Protein AF-A0A519VDM2-F1 (afdb_monomer_lite)

Sequence (127 aa):
LMKAPACIGIMRGPEHRFEFANEGLVDLARHIEIVGRTAEEVFPEIKGQGVIDILDRVFETGDSYKGRERLIHLDKGDGSGELRDAYFTFFYQRFEENGRAAGLTVYASEVTELVETRRALEEMRQE

Radius of gyration: 15.84 Å; chains: 1; bounding box: 42×36×48 Å

Foldseek 3Di:
DPDPLKWKFWAWDLQRQTQDTDPSVCVVLVNDDRHRHGPCRSFVQCVVVCPSVQQNCCLVPQDKDWDFQRWGWGQPPPPPRHTDTWTKTKIKGFDDDPPHTTTIIIIMDTCPVVVVVVVVVVVVVVD

pLDDT: mean 92.94, std 11.29, range [32.47, 98.69]

Secondary structure (DSSP, 8-state):
-----EEEEEEETTTTEEEEE-HHHHHHTTT---TTSBHHHH-GGGTTTTHHHHHHHHHHH---EEEEEEEEEEE-SSSS--EEEEEEEEEEEEEEETTEEEEEEEEEEE-HHHHHHHHHHHHHHH-

Structure (mmCIF, N/CA/C/O backbone):
data_AF-A0A519VDM2-F1
#
_entry.id   AF-A0A519VDM2-F1
#
loop_
_atom_site.group_PDB
_atom_site.id
_atom_site.type_symbol
_atom_site.label_atom_id
_atom_site.label_alt_id
_atom_site.label_comp_id
_atom_site.label_asym_id
_atom_site.label_entity_id
_atom_site.label_seq_id
_atom_site.pdbx_PDB_ins_code
_atom_site.Cartn_x
_atom_site.Cartn_y
_atom_site.Cartn_z
_atom_site.occupancy
_atom_site.B_iso_or_equiv
_atom_site.auth_seq_id
_atom_site.auth_comp_id
_atom_site.auth_asym_id
_atom_site.auth_atom_id
_atom_site.pdbx_PDB_model_num
ATOM 1 N N . LEU A 1 1 ? -2.236 22.805 8.923 1.00 35.25 1 LEU A N 1
ATOM 2 C CA . LEU A 1 1 ? -2.295 22.254 7.553 1.00 35.25 1 LEU A CA 1
ATOM 3 C C . LEU A 1 1 ? -2.872 20.853 7.651 1.00 35.25 1 LEU A C 1
ATOM 5 O O . LEU A 1 1 ? -2.285 20.040 8.350 1.00 35.25 1 LEU A O 1
ATOM 9 N N . MET A 1 2 ? -4.026 20.592 7.034 1.00 32.47 2 MET A N 1
ATOM 10 C CA . MET A 1 2 ? -4.541 19.226 6.915 1.00 32.47 2 MET A CA 1
ATOM 11 C C . MET A 1 2 ? -3.537 18.419 6.084 1.00 32.47 2 MET A C 1
ATOM 13 O O . MET A 1 2 ? -3.393 18.676 4.890 1.00 32.47 2 MET A O 1
ATOM 17 N N . LYS A 1 3 ? -2.806 17.492 6.717 1.00 37.00 3 LYS A N 1
ATOM 18 C CA . LYS A 1 3 ? -2.111 16.424 5.995 1.00 37.00 3 LYS A CA 1
ATOM 19 C C . LYS A 1 3 ? -3.205 15.657 5.260 1.00 37.00 3 LYS A C 1
ATOM 21 O O . LYS A 1 3 ? -4.064 15.088 5.919 1.00 37.00 3 LYS A O 1
ATOM 26 N N . ALA A 1 4 ? -3.238 15.682 3.932 1.00 47.34 4 ALA A N 1
ATOM 27 C CA . ALA A 1 4 ? -4.050 14.709 3.213 1.00 47.34 4 ALA A CA 1
ATOM 28 C C . ALA A 1 4 ? -3.299 13.363 3.316 1.00 47.34 4 ALA A C 1
ATOM 30 O O . ALA A 1 4 ? -2.218 13.256 2.735 1.00 47.34 4 ALA A O 1
ATOM 31 N N . PRO A 1 5 ? -3.804 12.371 4.078 1.00 63.41 5 PRO A N 1
ATOM 32 C CA . PRO A 1 5 ? -3.078 11.167 4.499 1.00 63.41 5 PRO A CA 1
ATOM 33 C C . PRO A 1 5 ? -3.095 10.090 3.403 1.00 63.41 5 PRO A C 1
ATOM 35 O O . PRO A 1 5 ? -3.442 8.932 3.629 1.00 63.41 5 PRO A O 1
ATOM 38 N N . ALA A 1 6 ? -2.815 10.495 2.167 1.00 84.62 6 ALA A N 1
ATOM 39 C CA . ALA A 1 6 ? -2.792 9.584 1.039 1.00 84.62 6 ALA A CA 1
ATOM 40 C C . ALA A 1 6 ? -1.435 8.883 0.976 1.00 84.62 6 ALA A C 1
ATOM 42 O O . ALA A 1 6 ? -0.400 9.529 0.818 1.00 84.62 6 ALA A O 1
ATOM 43 N N . CYS A 1 7 ? -1.453 7.561 1.045 1.00 94.31 7 CYS A N 1
ATOM 44 C CA . CYS A 1 7 ? -0.333 6.703 0.707 1.00 94.31 7 CYS A CA 1
ATOM 45 C C . CYS A 1 7 ? -0.327 6.527 -0.813 1.00 94.31 7 CYS A C 1
ATOM 47 O O . CYS A 1 7 ? -1.251 5.942 -1.379 1.00 94.31 7 CYS A O 1
ATOM 49 N N . ILE A 1 8 ? 0.682 7.077 -1.483 1.00 96.31 8 ILE A N 1
ATOM 50 C CA . ILE A 1 8 ? 0.810 7.036 -2.941 1.00 96.31 8 ILE A CA 1
ATOM 51 C C . ILE A 1 8 ? 2.100 6.313 -3.293 1.00 96.31 8 ILE A C 1
ATOM 53 O O . ILE A 1 8 ? 3.151 6.603 -2.722 1.00 96.31 8 ILE A O 1
ATOM 57 N N . GLY A 1 9 ? 2.024 5.413 -4.267 1.00 97.31 9 GLY A N 1
ATOM 58 C CA . GLY A 1 9 ? 3.177 4.669 -4.751 1.00 97.31 9 GLY A CA 1
ATOM 59 C C . GLY A 1 9 ? 3.052 4.247 -6.210 1.00 97.31 9 GLY A C 1
ATOM 60 O O . GLY A 1 9 ? 1.967 4.260 -6.798 1.00 97.31 9 GLY A O 1
ATOM 61 N N . ILE A 1 10 ? 4.189 3.866 -6.784 1.00 98.44 10 ILE A N 1
ATOM 62 C CA . ILE A 1 10 ? 4.292 3.236 -8.103 1.00 98.44 10 ILE A CA 1
ATOM 63 C C . ILE A 1 10 ? 5.016 1.912 -7.907 1.00 98.44 10 ILE A C 1
ATOM 65 O O . ILE A 1 10 ? 6.068 1.877 -7.273 1.00 98.44 10 ILE A O 1
ATOM 69 N N . MET A 1 11 ? 4.448 0.841 -8.449 1.00 98.56 11 MET A N 1
ATOM 70 C CA . MET A 1 11 ? 5.000 -0.509 -8.426 1.00 98.56 11 MET A CA 1
ATOM 71 C C . MET A 1 11 ? 5.293 -0.969 -9.854 1.00 98.56 11 MET A C 1
ATOM 73 O O . MET A 1 11 ? 4.533 -0.659 -10.770 1.00 98.56 11 MET A O 1
ATOM 77 N N . ARG A 1 12 ? 6.383 -1.709 -10.052 1.00 98.19 12 ARG A N 1
ATOM 78 C CA . ARG A 1 12 ? 6.888 -2.165 -11.349 1.00 98.19 12 ARG A CA 1
ATOM 79 C C . ARG A 1 12 ? 6.900 -3.677 -11.461 1.00 98.19 12 ARG A C 1
ATOM 81 O O . ARG A 1 12 ? 7.288 -4.379 -10.526 1.00 98.19 12 ARG A O 1
ATOM 88 N N . GLY A 1 13 ? 6.569 -4.140 -12.666 1.00 96.94 13 GLY A N 1
ATOM 89 C CA . GLY A 1 13 ? 6.600 -5.550 -13.031 1.00 96.94 13 GLY A CA 1
ATOM 90 C C . GLY A 1 13 ? 5.558 -6.408 -12.301 1.00 96.94 13 GLY A C 1
ATOM 91 O O . GLY A 1 13 ? 4.801 -5.900 -11.476 1.00 96.94 13 GLY A O 1
ATOM 92 N N . PRO A 1 14 ? 5.528 -7.715 -12.606 1.00 96.00 14 PRO A N 1
ATOM 93 C CA . PRO A 1 14 ? 4.558 -8.652 -12.036 1.00 96.00 14 PRO A CA 1
ATOM 94 C C . PRO A 1 14 ? 4.785 -8.945 -10.545 1.00 96.00 14 PRO A C 1
ATOM 96 O O . PRO A 1 14 ? 3.898 -9.470 -9.894 1.00 96.00 14 PRO A O 1
ATOM 99 N N . GLU A 1 15 ? 5.953 -8.603 -9.992 1.00 96.69 15 GLU A N 1
ATOM 100 C CA . GLU A 1 15 ? 6.254 -8.746 -8.556 1.00 96.69 15 GLU A CA 1
ATOM 101 C C . GLU A 1 15 ? 5.813 -7.527 -7.725 1.00 96.69 15 GLU A C 1
ATOM 103 O O . GLU A 1 15 ? 6.035 -7.482 -6.515 1.00 96.69 15 GLU A O 1
ATOM 108 N N . HIS A 1 16 ? 5.238 -6.505 -8.371 1.00 97.75 16 HIS A N 1
ATOM 109 C CA . HIS A 1 16 ? 4.783 -5.261 -7.742 1.00 97.75 16 HIS A CA 1
ATOM 110 C C . HIS A 1 16 ? 5.868 -4.571 -6.903 1.00 97.75 16 HIS A C 1
ATOM 112 O O . HIS A 1 16 ? 5.639 -4.148 -5.768 1.00 97.75 16 HIS A O 1
ATOM 118 N N . ARG A 1 17 ? 7.078 -4.447 -7.459 1.00 98.50 17 ARG A N 1
ATOM 119 C CA . ARG A 1 17 ? 8.219 -3.830 -6.769 1.00 98.50 17 ARG A CA 1
ATOM 120 C C . ARG A 1 17 ? 8.088 -2.314 -6.757 1.00 98.50 17 ARG A C 1
ATOM 122 O O . ARG A 1 17 ? 7.987 -1.710 -7.820 1.00 98.50 17 ARG A O 1
ATOM 129 N N . PHE A 1 18 ? 8.119 -1.684 -5.589 1.00 98.56 18 PHE A N 1
ATOM 130 C CA . PHE A 1 18 ? 8.005 -0.234 -5.484 1.00 98.56 18 PHE A CA 1
ATOM 131 C C . PHE A 1 18 ? 9.164 0.481 -6.187 1.00 98.56 18 PHE A C 1
ATOM 133 O O . PHE A 1 18 ? 10.333 0.230 -5.912 1.00 98.56 18 PHE A O 1
ATOM 140 N N . GLU A 1 19 ? 8.828 1.416 -7.066 1.00 98.25 19 GLU A N 1
ATOM 141 C CA . GLU A 1 19 ? 9.756 2.365 -7.693 1.00 98.25 19 GLU A CA 1
ATOM 142 C C . GLU A 1 19 ? 9.620 3.761 -7.068 1.00 98.25 19 GLU A C 1
ATOM 144 O O . GLU A 1 19 ? 10.565 4.546 -7.050 1.00 98.25 19 GLU A O 1
ATOM 149 N N . PHE A 1 20 ? 8.447 4.063 -6.509 1.00 98.00 20 PHE A N 1
ATOM 150 C CA . PHE A 1 20 ? 8.157 5.329 -5.851 1.00 98.00 20 PHE A CA 1
ATOM 151 C C . PHE A 1 20 ? 7.221 5.117 -4.662 1.00 98.00 20 PHE A C 1
ATOM 153 O O . PHE A 1 20 ? 6.287 4.316 -4.736 1.00 98.00 20 PHE A O 1
ATOM 160 N N . ALA A 1 21 ? 7.440 5.897 -3.606 1.00 97.19 21 ALA A N 1
ATOM 161 C CA . ALA A 1 21 ? 6.567 6.019 -2.448 1.00 97.19 21 ALA A CA 1
ATOM 162 C C . ALA A 1 21 ? 6.606 7.466 -1.942 1.00 97.19 21 ALA A C 1
ATOM 164 O O . ALA A 1 21 ? 7.681 8.059 -1.847 1.00 97.19 21 ALA A O 1
ATOM 165 N N . ASN A 1 22 ? 5.447 8.042 -1.624 1.00 95.56 22 ASN A N 1
ATOM 166 C CA . ASN A 1 22 ? 5.384 9.347 -0.969 1.00 95.56 22 ASN A CA 1
ATOM 167 C C . ASN A 1 22 ? 5.549 9.225 0.559 1.00 95.56 22 ASN A C 1
ATOM 169 O O . ASN A 1 22 ? 5.523 8.127 1.111 1.00 95.56 22 ASN A O 1
ATOM 173 N N . GLU A 1 23 ? 5.654 10.367 1.245 1.00 93.44 23 GLU A N 1
ATOM 174 C CA . GLU A 1 23 ? 5.782 10.427 2.711 1.00 93.44 23 GLU A CA 1
ATOM 175 C C . GLU A 1 23 ? 4.647 9.681 3.429 1.00 93.44 23 GLU A C 1
ATOM 177 O O . GLU A 1 23 ? 4.909 8.960 4.378 1.00 93.44 23 GLU A O 1
ATOM 182 N N . GLY A 1 24 ? 3.406 9.746 2.929 1.00 93.31 24 GLY A N 1
ATOM 183 C CA . GLY A 1 24 ? 2.287 9.013 3.530 1.00 93.31 24 GLY A CA 1
ATOM 184 C C . GLY A 1 24 ? 2.475 7.491 3.514 1.00 93.31 24 GLY A C 1
ATOM 185 O O . GLY A 1 24 ? 2.203 6.829 4.511 1.00 93.31 24 GLY A O 1
ATOM 186 N N . LEU A 1 25 ? 2.972 6.929 2.406 1.00 94.75 25 LEU A N 1
ATOM 187 C CA . LEU A 1 25 ? 3.252 5.494 2.319 1.00 94.75 25 LEU A CA 1
ATOM 188 C C . LEU A 1 25 ? 4.486 5.105 3.156 1.00 94.75 25 LEU A C 1
ATOM 190 O O . LEU A 1 25 ? 4.501 4.027 3.743 1.00 94.75 25 LEU A O 1
ATOM 194 N N . VAL A 1 26 ? 5.487 5.989 3.252 1.00 94.88 26 VAL A N 1
ATOM 195 C CA . VAL A 1 26 ? 6.659 5.825 4.135 1.00 94.88 26 VAL A CA 1
ATOM 196 C C . VAL A 1 26 ? 6.252 5.811 5.608 1.00 94.88 26 VAL A C 1
ATOM 198 O O . VAL A 1 26 ? 6.695 4.934 6.349 1.00 94.88 26 VAL A O 1
ATOM 201 N N . ASP A 1 27 ? 5.386 6.734 6.021 1.00 92.81 27 ASP A N 1
ATOM 202 C CA . ASP A 1 27 ? 4.845 6.808 7.378 1.00 92.81 27 ASP A CA 1
ATOM 203 C C . ASP A 1 27 ? 4.057 5.530 7.710 1.00 92.81 27 ASP A C 1
ATOM 205 O O . ASP A 1 27 ? 4.263 4.930 8.766 1.00 92.81 27 ASP A O 1
ATOM 209 N N . LEU A 1 28 ? 3.209 5.059 6.782 1.00 92.44 28 LEU A N 1
ATOM 210 C CA . LEU A 1 28 ? 2.462 3.807 6.945 1.00 92.44 28 LEU A CA 1
ATOM 211 C C . LEU A 1 28 ? 3.395 2.599 7.110 1.00 92.44 28 LEU A C 1
ATOM 213 O O . LEU A 1 28 ? 3.153 1.741 7.957 1.00 92.44 28 LEU A O 1
ATOM 217 N N . ALA A 1 29 ? 4.475 2.551 6.328 1.00 93.69 29 ALA A N 1
ATOM 218 C CA . ALA A 1 29 ? 5.500 1.514 6.411 1.00 93.69 29 ALA A CA 1
ATOM 219 C C . ALA A 1 29 ? 6.492 1.729 7.568 1.00 93.69 29 ALA A C 1
ATOM 221 O O . ALA A 1 29 ? 7.507 1.041 7.646 1.00 93.69 29 ALA A O 1
ATOM 222 N N . ARG A 1 30 ? 6.240 2.684 8.474 1.00 92.62 30 ARG A N 1
ATOM 223 C CA . ARG A 1 30 ? 7.081 2.949 9.654 1.00 92.62 30 ARG A CA 1
ATOM 224 C C . ARG A 1 30 ? 8.533 3.264 9.291 1.00 92.62 30 ARG A C 1
ATOM 226 O O . ARG A 1 30 ? 9.463 2.844 9.976 1.00 92.62 30 ARG A O 1
ATOM 233 N N . HIS A 1 31 ? 8.717 4.026 8.216 1.00 92.00 31 HIS A N 1
ATOM 234 C CA . HIS A 1 31 ? 10.012 4.513 7.738 1.00 92.00 31 HIS A CA 1
ATOM 235 C C . HIS A 1 31 ? 11.020 3.426 7.333 1.00 92.00 31 HIS A C 1
ATOM 237 O O . HIS A 1 31 ? 12.224 3.694 7.298 1.00 92.00 31 HIS A O 1
ATOM 243 N N . ILE A 1 32 ? 10.566 2.216 6.989 1.00 92.62 32 ILE A N 1
ATOM 244 C CA . ILE A 1 32 ? 11.446 1.262 6.308 1.00 92.62 32 ILE A CA 1
ATOM 245 C C . ILE A 1 32 ? 11.770 1.748 4.891 1.00 92.62 32 ILE A C 1
ATOM 247 O O . ILE A 1 32 ? 11.041 2.537 4.287 1.00 92.62 32 ILE A O 1
ATOM 251 N N . GLU A 1 33 ? 12.870 1.254 4.332 1.00 95.56 33 GLU A N 1
ATOM 252 C CA . GLU A 1 33 ? 13.190 1.474 2.924 1.00 95.56 33 GLU A CA 1
ATOM 253 C C . GLU A 1 33 ? 12.171 0.738 2.039 1.00 95.56 33 GLU A C 1
ATOM 255 O O . GLU A 1 33 ? 12.082 -0.487 2.085 1.00 95.56 33 GLU A O 1
ATOM 260 N N . ILE A 1 34 ? 11.392 1.489 1.255 1.00 97.88 34 ILE A N 1
ATOM 261 C CA . ILE A 1 34 ? 10.317 0.945 0.407 1.00 97.88 34 ILE A CA 1
ATOM 262 C C . ILE A 1 34 ? 10.800 0.676 -1.020 1.00 97.88 34 ILE A C 1
ATOM 264 O O . ILE A 1 34 ? 10.505 -0.369 -1.598 1.00 97.88 34 ILE A O 1
ATOM 268 N N . VAL A 1 35 ? 11.505 1.639 -1.619 1.00 98.12 35 VAL A N 1
ATOM 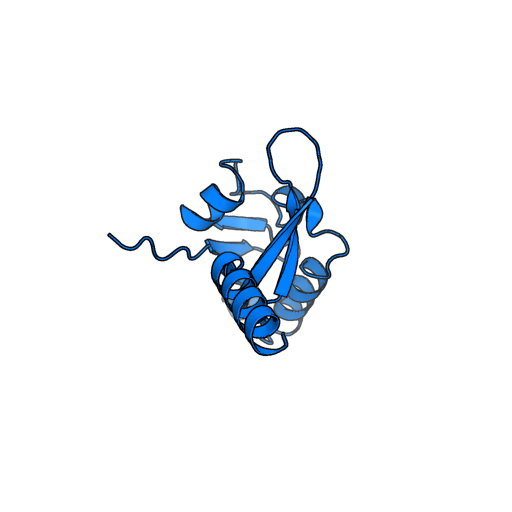269 C CA . VAL A 1 35 ? 11.899 1.574 -3.032 1.00 98.12 35 VAL A CA 1
ATOM 270 C C . VAL A 1 35 ? 12.817 0.375 -3.256 1.00 98.12 35 VAL A C 1
ATOM 272 O O . VAL A 1 35 ? 13.760 0.143 -2.508 1.00 98.12 35 VAL A O 1
ATOM 275 N N . GLY A 1 36 ? 12.522 -0.400 -4.294 1.00 98.19 36 GLY A N 1
ATOM 276 C CA . GLY A 1 36 ? 13.216 -1.640 -4.602 1.00 98.19 36 GLY A CA 1
ATOM 277 C C . GLY A 1 36 ? 12.662 -2.868 -3.884 1.00 98.19 36 GLY A C 1
ATOM 278 O O . GLY A 1 36 ? 13.141 -3.954 -4.186 1.00 98.19 36 GLY A O 1
ATOM 279 N N . ARG A 1 37 ? 11.649 -2.750 -3.015 1.00 98.44 37 ARG A N 1
ATOM 280 C CA . ARG A 1 37 ? 10.998 -3.884 -2.331 1.00 98.44 37 ARG A CA 1
ATOM 281 C C . ARG A 1 37 ? 9.601 -4.171 -2.878 1.00 98.44 37 ARG A C 1
ATOM 283 O O . ARG A 1 37 ? 8.967 -3.285 -3.450 1.00 98.44 37 ARG A O 1
ATOM 290 N N . THR A 1 38 ? 9.123 -5.402 -2.748 1.00 97.94 38 THR A N 1
ATOM 291 C CA . THR A 1 38 ? 7.747 -5.781 -3.112 1.00 97.94 38 THR A CA 1
ATOM 292 C C . THR A 1 38 ? 6.746 -5.330 -2.049 1.00 97.94 38 THR A C 1
ATOM 294 O O . THR A 1 38 ? 7.113 -5.046 -0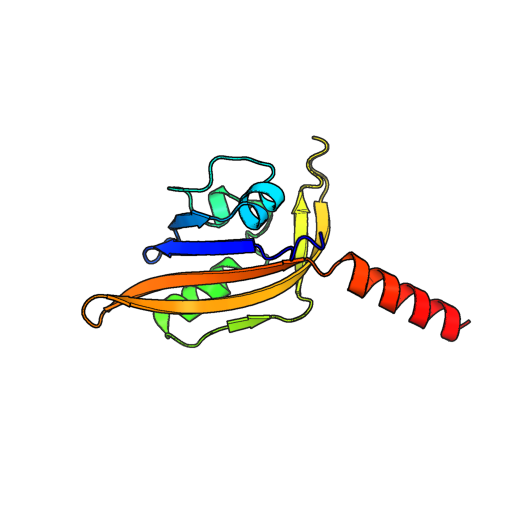.908 1.00 97.94 38 THR A O 1
ATOM 297 N N . ALA A 1 39 ? 5.457 -5.296 -2.396 1.00 95.31 39 ALA A N 1
ATOM 298 C CA . ALA A 1 39 ? 4.398 -5.026 -1.421 1.00 95.31 39 ALA A CA 1
ATOM 299 C C . ALA A 1 39 ? 4.423 -5.995 -0.222 1.00 95.31 39 ALA A C 1
ATOM 301 O O . ALA A 1 39 ? 4.207 -5.557 0.905 1.00 95.31 39 ALA A O 1
ATOM 302 N N . GLU A 1 40 ? 4.740 -7.275 -0.449 1.00 95.06 40 GLU A N 1
ATOM 303 C CA . GLU A 1 40 ? 4.860 -8.289 0.611 1.00 95.06 40 GLU A CA 1
ATOM 304 C C . GLU A 1 40 ? 6.103 -8.073 1.491 1.00 95.06 40 GLU A C 1
ATOM 306 O O . GLU A 1 40 ? 6.041 -8.281 2.696 1.00 95.06 40 GLU A O 1
ATOM 311 N N . GLU A 1 41 ? 7.225 -7.616 0.928 1.00 96.56 41 GLU A N 1
ATOM 312 C CA . GLU A 1 41 ? 8.429 -7.295 1.712 1.00 96.56 41 GLU A CA 1
ATOM 313 C C . GLU A 1 41 ? 8.243 -6.050 2.593 1.00 96.56 41 GLU A C 1
ATOM 315 O O . GLU A 1 41 ? 8.871 -5.940 3.647 1.00 96.56 41 GLU A O 1
ATOM 320 N N . VAL A 1 42 ? 7.417 -5.097 2.148 1.00 96.44 42 VAL A N 1
ATOM 321 C CA . VAL A 1 42 ? 7.128 -3.856 2.883 1.00 96.44 42 VAL A CA 1
ATOM 322 C C . VAL A 1 42 ? 6.051 -4.071 3.946 1.00 96.44 42 VAL A C 1
ATOM 324 O O . VAL A 1 42 ? 6.170 -3.533 5.043 1.00 96.44 42 VAL A O 1
ATOM 327 N N . PHE A 1 43 ? 5.024 -4.864 3.638 1.00 94.94 43 PHE A N 1
ATOM 328 C CA . PHE A 1 43 ? 3.925 -5.183 4.549 1.00 94.94 43 PHE A CA 1
ATOM 329 C C . PHE A 1 43 ? 3.702 -6.701 4.603 1.00 94.94 43 PHE A C 1
ATOM 331 O O . PHE A 1 43 ? 2.779 -7.205 3.957 1.00 94.94 43 PHE A O 1
ATOM 338 N N . PRO A 1 44 ? 4.519 -7.461 5.353 1.00 94.50 44 PRO A N 1
ATOM 339 C CA . PRO A 1 44 ? 4.421 -8.923 5.407 1.00 94.50 44 PRO A CA 1
ATOM 340 C C . PRO A 1 44 ? 3.036 -9.436 5.816 1.00 94.50 44 PRO A C 1
ATOM 342 O O . PRO A 1 44 ? 2.610 -10.515 5.400 1.00 94.50 44 PRO A O 1
ATOM 345 N N . GLU A 1 45 ? 2.305 -8.648 6.604 1.00 95.00 45 GLU A N 1
ATOM 346 C CA . GLU A 1 45 ? 0.996 -8.991 7.145 1.00 95.00 45 GLU A CA 1
ATOM 347 C C . GLU A 1 45 ? -0.055 -9.127 6.045 1.00 95.00 45 GLU A C 1
ATOM 349 O O . GLU A 1 45 ? -0.997 -9.898 6.208 1.00 95.00 45 GLU A O 1
ATOM 354 N N . ILE A 1 46 ? 0.088 -8.440 4.901 1.00 94.88 46 ILE A N 1
ATOM 355 C CA . ILE A 1 46 ? -0.918 -8.483 3.821 1.00 94.88 46 ILE A CA 1
ATOM 356 C C . ILE A 1 46 ? -0.990 -9.851 3.131 1.00 94.88 46 ILE A C 1
ATOM 358 O O . ILE A 1 46 ? -1.923 -10.113 2.360 1.00 94.88 46 ILE A O 1
ATOM 362 N N . LYS A 1 47 ? -0.024 -10.734 3.404 1.00 93.00 47 LYS A N 1
ATOM 363 C CA . LYS A 1 47 ? -0.025 -12.111 2.925 1.00 93.00 47 LYS A CA 1
ATOM 364 C C . LYS A 1 47 ? -1.276 -12.840 3.416 1.00 93.00 47 LYS A C 1
ATOM 366 O O . LYS A 1 47 ? -1.576 -12.881 4.603 1.00 93.00 47 LYS A O 1
ATOM 371 N N . GLY A 1 48 ? -2.022 -13.426 2.482 1.00 92.75 48 GLY A N 1
ATOM 372 C CA . GLY A 1 48 ? -3.277 -14.122 2.788 1.00 92.75 48 GLY A CA 1
ATOM 373 C C . GLY A 1 48 ? -4.478 -13.205 3.060 1.00 92.75 48 GLY A C 1
ATOM 374 O O . GLY A 1 48 ? -5.581 -13.712 3.233 1.00 92.75 48 GLY A O 1
ATOM 375 N N . GLN A 1 49 ? -4.313 -11.877 3.026 1.00 96.62 49 GLN A N 1
ATOM 376 C CA . GLN A 1 49 ? -5.423 -10.914 3.141 1.00 96.62 49 GLN A CA 1
ATOM 377 C C . GLN A 1 49 ? -6.024 -10.517 1.774 1.00 96.62 49 GLN A C 1
ATOM 379 O O . GLN A 1 49 ? -6.898 -9.650 1.686 1.00 96.62 49 GLN A O 1
ATOM 384 N N . GLY A 1 50 ? -5.548 -11.142 0.690 1.00 96.00 50 GLY A N 1
ATOM 385 C CA . GLY A 1 50 ? -6.030 -10.948 -0.682 1.00 96.00 50 GLY A CA 1
ATOM 386 C C . GLY A 1 50 ? -5.541 -9.669 -1.369 1.00 96.00 50 GLY A C 1
ATOM 387 O O . GLY A 1 50 ? -6.018 -9.349 -2.453 1.00 96.00 50 GLY A O 1
ATOM 388 N N . VAL A 1 51 ? -4.619 -8.912 -0.759 1.00 96.62 51 VAL A N 1
ATOM 389 C CA . VAL A 1 51 ? -4.064 -7.691 -1.373 1.00 96.62 51 VAL A CA 1
ATOM 390 C C . VAL A 1 51 ? -3.216 -8.041 -2.594 1.00 96.62 51 VAL A C 1
ATOM 392 O O . VAL A 1 51 ? -3.415 -7.444 -3.646 1.00 96.62 51 VAL A O 1
ATOM 395 N N . ILE A 1 52 ? -2.328 -9.033 -2.478 1.00 96.94 52 ILE A N 1
ATOM 396 C CA . ILE A 1 52 ? -1.459 -9.464 -3.584 1.00 96.94 52 ILE A CA 1
ATOM 397 C C . ILE A 1 52 ? -2.289 -9.989 -4.762 1.00 96.94 52 ILE A C 1
ATOM 399 O O . ILE A 1 52 ? -2.115 -9.505 -5.873 1.00 96.94 52 ILE A O 1
ATOM 403 N N . ASP A 1 53 ? -3.294 -10.832 -4.503 1.00 97.56 53 ASP A N 1
ATOM 404 C CA . ASP A 1 53 ? -4.195 -11.350 -5.546 1.00 97.56 53 ASP A CA 1
ATOM 405 C C . ASP A 1 53 ? -4.914 -10.226 -6.318 1.00 97.56 53 ASP A C 1
ATOM 407 O O . ASP A 1 53 ? -5.172 -10.327 -7.520 1.00 97.56 53 ASP A O 1
ATOM 411 N N . ILE A 1 54 ? -5.259 -9.130 -5.630 1.00 97.62 54 ILE A N 1
ATOM 412 C CA . ILE A 1 54 ? -5.845 -7.944 -6.264 1.00 97.62 54 ILE A CA 1
ATOM 413 C C . ILE A 1 54 ? -4.816 -7.258 -7.167 1.00 97.62 54 ILE A C 1
ATOM 415 O O . ILE A 1 54 ? -5.167 -6.888 -8.287 1.00 97.62 54 ILE A O 1
ATOM 419 N N . LEU A 1 55 ? -3.577 -7.076 -6.703 1.00 98.12 55 LEU A N 1
ATOM 420 C CA . LEU A 1 55 ? -2.510 -6.470 -7.505 1.00 98.12 55 LEU A CA 1
ATOM 421 C C . LEU A 1 55 ? -2.221 -7.305 -8.757 1.00 98.12 55 LEU A C 1
ATOM 423 O O . LEU A 1 55 ? -2.200 -6.752 -9.858 1.00 98.12 55 LEU A O 1
ATOM 427 N N . ASP A 1 56 ? -2.093 -8.623 -8.601 1.00 98.25 56 ASP A N 1
ATOM 428 C CA . ASP A 1 56 ? -1.881 -9.571 -9.698 1.00 98.25 56 ASP A CA 1
ATOM 429 C C . ASP A 1 56 ? -2.989 -9.442 -10.740 1.00 98.25 56 ASP A C 1
ATOM 431 O O . ASP A 1 56 ? -2.724 -9.177 -11.915 1.00 98.25 56 ASP A O 1
ATOM 435 N N . ARG A 1 57 ? -4.252 -9.489 -10.300 1.00 98.31 57 ARG A N 1
ATOM 436 C CA . ARG A 1 57 ? -5.400 -9.337 -11.197 1.00 98.31 57 ARG A CA 1
ATOM 437 C C . ARG A 1 57 ? -5.381 -8.003 -11.941 1.00 98.31 57 ARG A C 1
ATOM 439 O O . ARG A 1 57 ? -5.647 -7.984 -13.144 1.00 98.31 57 ARG A O 1
ATOM 446 N N . VAL A 1 58 ? -5.107 -6.888 -11.262 1.00 98.44 58 VAL A N 1
ATOM 447 C CA . VAL A 1 58 ? -5.063 -5.558 -11.902 1.00 98.44 58 VAL A CA 1
ATOM 448 C C . VAL A 1 58 ? -3.928 -5.502 -12.928 1.00 98.44 58 VAL A C 1
ATOM 450 O O . VAL A 1 58 ? -4.109 -4.952 -14.015 1.00 98.44 58 VAL A O 1
ATOM 453 N N . PHE A 1 59 ? -2.770 -6.089 -12.622 1.00 98.25 59 PHE A N 1
ATOM 454 C CA . PHE A 1 59 ? -1.625 -6.122 -13.529 1.00 98.25 59 PHE A CA 1
ATOM 455 C C . PHE A 1 59 ? -1.906 -6.971 -14.777 1.00 98.25 59 PHE A C 1
ATOM 457 O O . PHE A 1 59 ? -1.685 -6.519 -15.905 1.00 98.25 59 PHE A O 1
ATOM 464 N N . GLU A 1 60 ? -2.461 -8.167 -14.593 1.00 97.81 60 GLU A N 1
ATOM 465 C CA . GLU A 1 60 ? -2.782 -9.094 -15.679 1.00 97.81 60 GLU A CA 1
ATOM 466 C C . GLU A 1 60 ? -3.892 -8.555 -16.588 1.00 97.81 60 GLU A C 1
ATOM 468 O O . GLU A 1 60 ? -3.740 -8.497 -17.811 1.00 97.81 60 GLU A O 1
ATOM 473 N N . THR A 1 61 ? -5.005 -8.117 -15.997 1.00 97.50 61 THR A N 1
ATOM 474 C CA . THR A 1 61 ? -6.219 -7.755 -16.748 1.00 97.50 61 THR A CA 1
ATOM 475 C C . THR A 1 61 ? -6.222 -6.305 -17.223 1.00 97.50 61 THR A C 1
ATOM 477 O O . THR A 1 61 ? -6.796 -6.001 -18.264 1.00 97.50 61 THR A O 1
ATOM 480 N N . GLY A 1 62 ? -5.571 -5.403 -16.484 1.00 96.81 62 GLY A N 1
ATOM 481 C CA . GLY A 1 62 ? -5.711 -3.957 -16.662 1.00 96.81 62 GLY A CA 1
ATOM 482 C C . GLY A 1 62 ? -6.974 -3.369 -16.021 1.00 96.81 62 GLY A C 1
ATOM 483 O O . GLY A 1 62 ? -7.117 -2.145 -15.998 1.00 96.81 62 GLY A O 1
ATOM 484 N N . ASP A 1 63 ? -7.860 -4.197 -15.457 1.00 97.94 63 ASP A N 1
ATOM 485 C CA . ASP A 1 63 ? -9.059 -3.731 -14.766 1.00 97.94 63 ASP A CA 1
ATOM 486 C C . ASP A 1 63 ? -8.666 -3.065 -13.448 1.00 97.94 63 ASP A C 1
ATOM 488 O O . ASP A 1 63 ? -8.174 -3.712 -12.523 1.00 97.94 63 ASP A O 1
ATOM 492 N N . SER A 1 64 ? -8.893 -1.755 -13.338 1.00 97.69 64 SER A N 1
ATOM 493 C CA . SER A 1 64 ? -8.597 -1.020 -12.107 1.00 97.69 64 SER A CA 1
ATOM 494 C C . SER A 1 64 ? -9.415 -1.549 -10.927 1.00 97.69 64 SER A C 1
ATOM 496 O O . SER A 1 64 ? -10.605 -1.843 -11.074 1.00 97.69 64 SER A O 1
ATOM 498 N N . TYR A 1 65 ? -8.827 -1.561 -9.734 1.00 98.12 65 TYR A N 1
ATOM 499 C CA . TYR A 1 65 ? -9.511 -1.972 -8.512 1.00 98.12 65 TYR A CA 1
ATOM 500 C C . TYR A 1 65 ? -9.772 -0.781 -7.591 1.00 98.12 65 TYR A C 1
ATOM 502 O O . TYR A 1 65 ? -8.870 0.008 -7.316 1.00 98.12 65 TYR A O 1
ATOM 510 N N . LYS A 1 66 ? -11.002 -0.682 -7.068 1.00 97.31 66 LYS A N 1
ATOM 511 C CA . LYS A 1 66 ? -11.411 0.289 -6.042 1.00 97.31 66 LYS A CA 1
ATOM 512 C C . LYS A 1 66 ? -11.936 -0.447 -4.814 1.00 97.31 66 LYS A C 1
ATOM 514 O O . LYS A 1 66 ? -13.006 -1.046 -4.868 1.00 97.31 66 LYS A O 1
ATOM 519 N N . GLY A 1 67 ? -11.208 -0.371 -3.705 1.00 94.94 67 GLY A N 1
ATOM 520 C CA . GLY A 1 67 ? -11.649 -0.873 -2.403 1.00 94.94 67 GLY A CA 1
ATOM 521 C C . GLY A 1 67 ? -12.151 0.276 -1.537 1.00 94.94 67 GLY A C 1
ATOM 522 O O . GLY A 1 67 ? -11.525 1.329 -1.519 1.00 94.94 67 GLY A O 1
ATOM 523 N N . ARG A 1 68 ? -13.257 0.093 -0.814 1.00 94.94 68 ARG A N 1
ATOM 524 C CA . ARG A 1 68 ? -13.764 1.071 0.163 1.00 94.94 68 ARG A CA 1
ATOM 525 C C . ARG A 1 68 ? -13.793 0.414 1.530 1.00 94.94 68 ARG A C 1
ATOM 527 O O . ARG A 1 68 ? -14.317 -0.691 1.628 1.00 94.94 68 ARG A O 1
ATOM 534 N N . GLU A 1 69 ? -13.227 1.092 2.527 1.00 94.75 69 GLU A N 1
ATOM 535 C CA . GLU A 1 69 ? -13.220 0.655 3.934 1.00 94.75 69 GLU A CA 1
ATOM 536 C C . GLU A 1 69 ? -12.856 -0.833 4.099 1.00 94.75 69 GLU A C 1
ATOM 538 O O . GLU A 1 69 ? -13.476 -1.580 4.852 1.00 94.75 69 GLU A O 1
ATOM 543 N N . ARG A 1 70 ? -11.861 -1.293 3.337 1.00 96.19 70 ARG A N 1
ATOM 544 C CA . ARG A 1 70 ? -11.356 -2.662 3.410 1.00 96.19 70 ARG A CA 1
ATOM 545 C C . ARG A 1 70 ? -10.586 -2.818 4.713 1.00 96.19 70 ARG A C 1
ATOM 547 O O . ARG A 1 70 ? -9.632 -2.077 4.929 1.00 96.19 70 ARG A O 1
ATOM 554 N N . LEU A 1 71 ? -10.994 -3.775 5.539 1.00 96.75 71 LEU A N 1
ATOM 555 C CA . LEU A 1 71 ? -10.239 -4.169 6.720 1.00 96.75 71 LEU A CA 1
ATOM 556 C C . LEU A 1 71 ? -8.948 -4.870 6.291 1.00 96.75 71 LEU A C 1
ATOM 558 O O . LEU A 1 71 ? -8.996 -5.808 5.493 1.00 96.75 71 LEU A O 1
ATOM 562 N N . ILE A 1 72 ? -7.832 -4.390 6.823 1.00 97.12 72 ILE A N 1
ATOM 563 C CA . ILE A 1 72 ? -6.501 -4.975 6.729 1.00 97.12 72 ILE A CA 1
ATOM 564 C C . ILE A 1 72 ? -5.945 -5.050 8.148 1.00 97.12 72 ILE A C 1
ATOM 566 O O . ILE A 1 72 ? -6.024 -4.082 8.904 1.00 97.12 72 ILE A O 1
ATOM 570 N N . HIS A 1 73 ? -5.365 -6.186 8.501 1.00 97.12 73 HIS A N 1
ATOM 571 C CA . HIS A 1 73 ? -4.635 -6.353 9.747 1.00 97.12 73 HIS A CA 1
ATOM 572 C C . HIS A 1 73 ? -3.170 -5.979 9.512 1.00 97.12 73 HIS A C 1
ATOM 574 O O . HIS A 1 73 ? -2.509 -6.588 8.673 1.00 97.12 73 HIS A O 1
ATOM 580 N N . LEU A 1 74 ? -2.677 -4.961 10.213 1.00 95.06 74 LEU A N 1
ATOM 581 C CA . LEU A 1 74 ? -1.295 -4.476 10.109 1.00 95.06 74 LEU A CA 1
ATOM 582 C C . LEU A 1 74 ? -0.588 -4.604 11.453 1.00 95.06 74 LEU A C 1
ATOM 584 O O . LEU A 1 74 ? -1.246 -4.566 12.487 1.00 95.06 74 LEU A O 1
ATOM 588 N N . ASP A 1 75 ? 0.740 -4.685 11.461 1.00 93.06 75 ASP A N 1
ATOM 589 C CA . ASP A 1 75 ? 1.518 -4.651 12.703 1.00 93.06 75 ASP A CA 1
ATOM 590 C C . ASP A 1 75 ? 1.241 -3.344 13.478 1.00 93.06 75 ASP A C 1
ATOM 592 O O . ASP A 1 75 ? 1.214 -2.246 12.898 1.00 93.06 75 ASP A O 1
ATOM 596 N N . LYS A 1 76 ? 1.037 -3.443 14.799 1.00 91.94 76 LYS A N 1
ATOM 597 C CA . LYS A 1 76 ? 0.962 -2.298 15.728 1.00 91.94 76 LYS A CA 1
ATOM 598 C C . LYS A 1 76 ? 2.261 -1.498 15.800 1.00 91.94 76 LYS A C 1
ATOM 600 O O . LYS A 1 76 ? 2.220 -0.297 16.083 1.00 91.94 76 LYS A O 1
ATOM 605 N N . GLY A 1 77 ? 3.381 -2.128 15.464 1.00 88.06 77 GLY A N 1
ATOM 606 C CA . GLY A 1 77 ? 4.751 -1.623 15.438 1.00 88.06 77 GLY A CA 1
ATOM 607 C C . GLY A 1 77 ? 5.216 -1.060 16.771 1.00 88.06 77 GLY A C 1
ATOM 608 O O . GLY A 1 77 ? 5.990 -0.108 16.804 1.00 88.06 77 GLY A O 1
ATOM 609 N N . ASP A 1 78 ? 4.725 -1.650 17.855 1.00 90.56 78 ASP A N 1
ATOM 610 C CA . ASP A 1 78 ? 5.199 -1.474 19.229 1.00 90.56 78 ASP A CA 1
ATOM 611 C C . ASP A 1 78 ? 6.178 -2.594 19.646 1.00 90.56 78 ASP A C 1
ATOM 613 O O . ASP A 1 78 ? 6.613 -2.653 20.794 1.00 90.56 78 ASP A O 1
ATOM 617 N N . GLY A 1 79 ? 6.538 -3.481 18.708 1.00 87.88 79 GLY A N 1
ATOM 618 C CA . GLY A 1 79 ? 7.431 -4.617 18.931 1.00 87.88 79 GLY A CA 1
ATOM 619 C C . GLY A 1 79 ? 6.761 -5.841 19.563 1.00 87.88 79 GLY A C 1
ATOM 620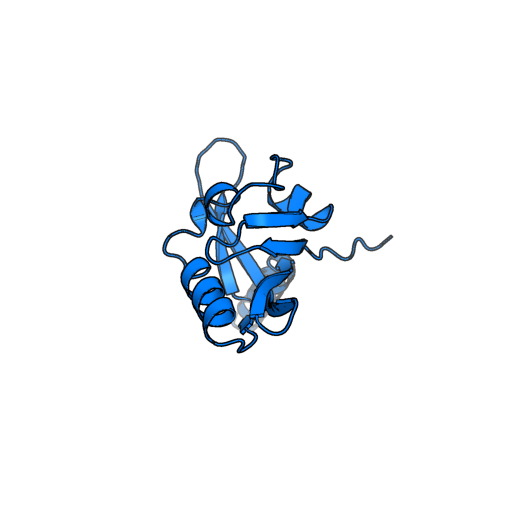 O O . GLY A 1 79 ? 7.444 -6.836 19.793 1.00 87.88 79 GLY A O 1
ATOM 621 N N . SER A 1 80 ? 5.451 -5.799 19.830 1.00 91.50 80 SER A N 1
ATOM 622 C CA . SER A 1 80 ? 4.699 -6.944 20.367 1.00 91.50 80 SER A CA 1
ATOM 623 C C . SER A 1 80 ? 4.433 -8.039 19.329 1.00 91.50 80 SER A C 1
ATOM 625 O O . SER A 1 80 ? 4.207 -9.191 19.697 1.00 91.50 80 SER A O 1
ATOM 627 N N . GLY A 1 81 ? 4.450 -7.684 18.038 1.00 89.12 81 GLY A N 1
ATOM 628 C CA . GLY A 1 81 ? 3.994 -8.545 16.944 1.00 89.12 81 GLY A CA 1
ATOM 629 C C . GLY A 1 81 ? 2.470 -8.690 16.877 1.00 89.12 81 GLY A C 1
ATOM 630 O O . GLY A 1 81 ? 1.964 -9.508 16.109 1.00 89.12 81 GLY A O 1
ATOM 631 N N . GLU A 1 82 ? 1.722 -7.929 17.680 1.00 94.25 82 GLU A N 1
ATOM 632 C CA . GLU A 1 82 ? 0.268 -7.897 17.600 1.00 94.25 82 GLU A CA 1
ATOM 633 C C . GLU A 1 82 ? -0.203 -7.093 16.386 1.00 94.25 82 GLU A C 1
ATOM 635 O O . GLU A 1 82 ? 0.358 -6.054 16.028 1.00 94.25 82 GLU A O 1
ATOM 640 N N . LEU A 1 83 ? -1.301 -7.551 15.787 1.00 95.56 83 LEU A N 1
ATOM 641 C CA . LEU A 1 83 ? -1.946 -6.856 14.684 1.00 95.56 83 LEU A CA 1
ATOM 642 C C . LEU A 1 83 ? -2.987 -5.854 15.200 1.00 95.56 83 LEU A C 1
ATOM 644 O O . LEU A 1 83 ? -3.626 -6.060 16.236 1.00 95.56 83 LEU A O 1
ATOM 648 N N . ARG A 1 84 ? -3.176 -4.767 14.454 1.00 95.31 84 ARG A N 1
ATOM 649 C CA . ARG A 1 84 ? -4.287 -3.823 14.591 1.00 95.31 84 ARG A CA 1
ATOM 650 C C . ARG A 1 84 ? -5.193 -3.899 13.374 1.00 95.31 84 ARG A C 1
ATOM 652 O O . ARG A 1 84 ? -4.723 -4.099 12.254 1.00 95.31 84 ARG A O 1
ATOM 659 N N . ASP A 1 85 ? -6.472 -3.647 13.604 1.00 96.94 85 ASP A N 1
ATOM 660 C CA . ASP A 1 85 ? -7.423 -3.402 12.532 1.00 96.94 85 ASP A CA 1
ATOM 661 C C . ASP A 1 85 ? -7.148 -2.031 11.914 1.00 96.94 85 ASP A C 1
ATOM 663 O O . ASP A 1 85 ? -6.975 -1.027 12.607 1.00 96.94 85 ASP A O 1
ATOM 667 N N . ALA A 1 86 ? -7.084 -1.999 10.590 1.00 95.56 86 ALA A N 1
ATOM 668 C CA . ALA A 1 86 ? -6.917 -0.785 9.821 1.00 95.56 86 ALA A CA 1
ATOM 669 C C . ALA A 1 86 ? -7.865 -0.818 8.622 1.00 95.56 86 ALA A C 1
ATOM 671 O O . ALA A 1 86 ? -7.886 -1.778 7.852 1.00 95.56 86 ALA A O 1
ATOM 672 N N . TYR A 1 87 ? -8.671 0.227 8.456 1.00 96.25 87 TYR A N 1
ATOM 673 C CA . TYR A 1 87 ? -9.620 0.319 7.349 1.00 96.25 87 TYR A CA 1
ATOM 674 C C . TYR A 1 87 ? -9.044 1.201 6.257 1.00 96.25 87 TYR A C 1
ATOM 676 O O . TYR A 1 87 ? -8.657 2.334 6.517 1.00 96.25 87 TYR A O 1
ATOM 684 N N . PHE A 1 88 ? -9.042 0.717 5.020 1.00 95.31 88 PHE A N 1
ATOM 685 C CA . PHE A 1 88 ? -8.459 1.438 3.895 1.00 95.31 88 PHE A CA 1
ATOM 686 C C . PHE A 1 88 ? -9.426 1.614 2.736 1.00 95.31 88 PHE A C 1
ATOM 688 O O . PHE A 1 88 ? -10.156 0.705 2.335 1.00 95.31 88 PHE A O 1
ATOM 695 N N . THR A 1 89 ? -9.362 2.792 2.126 1.00 94.75 89 THR A N 1
ATOM 696 C CA . THR A 1 89 ? -9.834 2.987 0.756 1.00 94.75 89 THR A CA 1
ATOM 697 C C . THR A 1 89 ? -8.643 2.863 -0.185 1.00 94.75 89 THR A C 1
ATOM 699 O O . THR A 1 89 ? -7.650 3.560 -0.002 1.00 94.75 89 THR A O 1
ATOM 702 N N . PHE A 1 90 ? -8.750 1.989 -1.187 1.00 94.25 90 PHE A N 1
ATOM 703 C CA . PHE A 1 90 ? -7.695 1.686 -2.154 1.00 94.25 90 PHE A CA 1
ATOM 704 C C . PHE A 1 90 ? -8.129 2.033 -3.571 1.00 94.25 90 PHE A C 1
ATOM 706 O O . PHE A 1 90 ? -9.281 1.804 -3.950 1.00 94.25 90 PHE A O 1
ATOM 713 N N . PHE A 1 91 ? -7.177 2.479 -4.379 1.00 97.06 91 PHE A N 1
ATOM 714 C CA . PHE A 1 91 ? -7.287 2.516 -5.824 1.00 97.06 91 PHE A CA 1
ATOM 715 C C . PHE A 1 91 ? -5.991 2.007 -6.455 1.00 97.06 91 PHE A C 1
ATOM 717 O O . PHE A 1 91 ? -4.930 2.594 -6.249 1.00 97.06 91 PHE A O 1
ATOM 724 N N . TYR A 1 92 ? -6.100 0.919 -7.218 1.00 98.12 92 TYR A N 1
ATOM 725 C CA . TYR A 1 92 ? -5.010 0.360 -8.013 1.00 98.12 92 TYR A CA 1
ATOM 726 C C . TYR A 1 92 ? -5.336 0.494 -9.492 1.00 98.12 92 TYR A C 1
ATOM 728 O O . TYR A 1 92 ? -6.440 0.146 -9.924 1.00 98.12 92 TYR A O 1
ATOM 736 N N . GLN A 1 93 ? -4.370 0.961 -10.274 1.00 98.31 93 GLN A N 1
ATOM 737 C CA . GLN A 1 93 ? -4.525 1.103 -11.714 1.00 98.31 93 GLN A CA 1
ATOM 738 C C . GLN A 1 93 ? -3.251 0.670 -12.431 1.00 98.31 93 GLN A C 1
ATOM 740 O O . GLN A 1 93 ? -2.157 1.107 -12.083 1.00 98.31 93 GLN A O 1
ATOM 745 N N . ARG A 1 94 ? -3.394 -0.167 -13.463 1.00 98.50 94 ARG A N 1
ATOM 746 C CA . ARG A 1 94 ? -2.279 -0.537 -14.334 1.00 98.50 94 ARG A CA 1
ATOM 747 C C . ARG A 1 94 ? -1.876 0.634 -15.220 1.00 98.50 94 ARG A C 1
ATOM 749 O O . ARG A 1 94 ? -2.736 1.326 -15.763 1.00 98.50 94 ARG A O 1
ATOM 756 N N . PHE A 1 95 ? -0.577 0.806 -15.416 1.00 98.00 95 PHE A N 1
ATOM 757 C CA . PHE A 1 95 ? -0.039 1.655 -16.470 1.00 98.00 95 PHE A CA 1
ATOM 758 C C . PHE A 1 95 ? 0.815 0.837 -17.437 1.00 98.00 95 PHE A C 1
ATOM 760 O O . PHE A 1 95 ? 1.328 -0.242 -17.116 1.00 98.00 95 PHE A O 1
ATOM 767 N N . GLU A 1 96 ? 0.932 1.359 -18.650 1.00 97.75 96 GLU A N 1
ATOM 768 C CA . GLU A 1 96 ? 1.634 0.715 -19.748 1.00 97.75 96 GLU A CA 1
ATOM 769 C C . GLU A 1 96 ? 2.781 1.585 -20.242 1.00 97.75 96 GLU A C 1
ATOM 771 O O . GLU A 1 96 ? 2.705 2.813 -20.231 1.00 97.75 96 GLU A O 1
ATOM 776 N N . GLU A 1 97 ? 3.821 0.933 -20.741 1.00 97.25 97 GLU A N 1
ATOM 777 C CA . GLU A 1 97 ? 4.919 1.567 -21.455 1.00 97.25 97 GLU A CA 1
ATOM 778 C C . GLU A 1 97 ? 5.137 0.827 -22.764 1.00 97.25 97 GLU A C 1
ATOM 780 O O . GLU A 1 97 ? 5.205 -0.402 -22.799 1.00 97.25 97 GLU A O 1
ATOM 785 N N . ASN A 1 98 ? 5.226 1.574 -23.866 1.00 96.00 98 ASN A N 1
ATOM 786 C CA . ASN A 1 98 ? 5.364 1.005 -25.210 1.00 96.00 98 ASN A CA 1
ATOM 787 C C . ASN A 1 98 ? 4.276 -0.043 -25.541 1.00 96.00 98 ASN A C 1
ATOM 789 O O . ASN A 1 98 ? 4.551 -1.045 -26.202 1.00 96.00 98 ASN A O 1
ATOM 793 N N . GLY A 1 99 ? 3.047 0.178 -25.053 1.00 93.62 99 GLY A N 1
ATOM 794 C CA . GLY A 1 99 ? 1.897 -0.707 -25.274 1.00 93.62 99 GLY A CA 1
ATOM 795 C C . GLY A 1 99 ? 1.967 -2.047 -24.533 1.00 93.62 99 GLY A C 1
ATOM 796 O O . GLY A 1 99 ? 1.331 -3.011 -24.958 1.00 93.62 99 GLY A O 1
ATOM 797 N N . ARG A 1 100 ? 2.778 -2.149 -23.472 1.00 95.50 100 ARG A N 1
ATOM 798 C CA . ARG A 1 100 ? 2.867 -3.333 -22.607 1.00 95.50 100 ARG A CA 1
ATOM 799 C C . ARG A 1 100 ? 2.646 -2.954 -21.152 1.00 95.50 100 ARG A C 1
ATOM 801 O O . ARG A 1 100 ? 3.071 -1.883 -20.727 1.00 95.50 100 ARG A O 1
ATOM 808 N N . ALA A 1 101 ? 2.037 -3.861 -20.389 1.00 96.81 101 ALA A N 1
ATOM 809 C CA . ALA A 1 101 ? 1.901 -3.734 -18.942 1.00 96.81 101 ALA A CA 1
ATOM 810 C C . ALA A 1 101 ? 3.272 -3.484 -18.296 1.00 96.81 101 ALA A C 1
ATOM 812 O O . ALA A 1 101 ? 4.192 -4.289 -18.452 1.00 96.81 101 ALA A O 1
ATOM 813 N N . ALA A 1 102 ? 3.401 -2.355 -17.603 1.00 97.94 102 ALA A N 1
ATOM 814 C CA . ALA A 1 102 ? 4.664 -1.899 -17.031 1.00 97.94 102 ALA A CA 1
ATOM 815 C C . ALA A 1 102 ? 4.643 -1.918 -15.497 1.00 97.94 102 ALA A C 1
ATOM 817 O O . ALA A 1 102 ? 5.659 -2.207 -14.858 1.00 97.94 102 ALA A O 1
ATOM 818 N N . GLY A 1 103 ? 3.482 -1.652 -14.902 1.00 98.31 103 GLY A N 1
ATOM 819 C CA . GLY A 1 103 ? 3.331 -1.606 -13.457 1.00 98.31 103 GLY A CA 1
ATOM 820 C C . GLY A 1 103 ? 1.962 -1.113 -13.016 1.00 98.31 103 GLY A C 1
ATOM 821 O O . GLY A 1 103 ? 1.032 -1.007 -13.819 1.00 98.31 103 GLY A O 1
ATOM 822 N N . LEU A 1 104 ? 1.861 -0.792 -11.730 1.00 98.69 104 LEU A N 1
ATOM 823 C CA . LEU A 1 104 ? 0.654 -0.309 -11.073 1.00 98.69 104 LEU A CA 1
ATOM 824 C C . LEU A 1 104 ? 0.916 1.023 -10.367 1.00 98.69 104 LEU A C 1
ATOM 826 O O . LEU A 1 104 ? 1.966 1.222 -9.759 1.00 98.69 104 LEU A O 1
ATOM 830 N N . THR A 1 105 ? -0.066 1.915 -10.377 1.00 98.31 105 THR A N 1
ATOM 831 C CA . THR A 1 105 ? -0.150 3.014 -9.414 1.00 98.31 105 THR A CA 1
ATOM 832 C C . THR A 1 105 ? -1.016 2.579 -8.238 1.00 98.31 105 THR A C 1
ATOM 834 O O . THR A 1 105 ? -2.022 1.886 -8.414 1.00 98.31 105 THR A O 1
ATOM 837 N N . VAL A 1 106 ? -0.620 2.976 -7.029 1.00 96.75 106 VAL A N 1
ATOM 838 C CA . VAL A 1 106 ? -1.412 2.799 -5.812 1.00 96.75 106 VAL A CA 1
ATOM 839 C C . VAL A 1 106 ? -1.747 4.154 -5.217 1.00 96.75 106 VAL A C 1
ATOM 841 O O . VAL A 1 106 ? -0.884 5.012 -5.033 1.00 96.75 106 VAL A O 1
ATOM 844 N N . TYR A 1 107 ? -3.017 4.306 -4.872 1.00 95.88 107 TYR A N 1
ATOM 845 C CA . TYR A 1 107 ? -3.497 5.275 -3.907 1.00 95.88 107 TYR A CA 1
ATOM 846 C C . TYR A 1 107 ? -4.187 4.511 -2.780 1.00 95.88 107 TYR A C 1
ATOM 848 O O . TYR A 1 107 ? -5.086 3.707 -3.031 1.00 95.88 107 TYR A O 1
ATOM 856 N N . ALA A 1 108 ? -3.794 4.767 -1.541 1.00 95.00 108 ALA A N 1
ATOM 857 C CA . ALA A 1 108 ? -4.460 4.246 -0.362 1.00 95.00 108 ALA A CA 1
ATOM 858 C C . ALA A 1 108 ? -4.673 5.364 0.657 1.00 95.00 108 ALA A C 1
ATOM 860 O O . ALA A 1 108 ? -3.867 6.282 0.770 1.00 95.00 108 ALA A O 1
ATOM 861 N N . SER A 1 109 ? -5.760 5.293 1.409 1.00 93.69 109 SER A N 1
ATOM 862 C CA . SER A 1 109 ? -6.007 6.190 2.534 1.00 93.69 109 SER A CA 1
ATOM 863 C C . SER A 1 109 ? -6.560 5.377 3.687 1.00 93.69 109 SER A C 1
ATOM 865 O O . SER A 1 109 ? -7.555 4.663 3.518 1.00 93.69 109 SER A O 1
ATOM 867 N N . GLU A 1 110 ? -5.890 5.469 4.834 1.00 93.81 110 GLU A N 1
ATOM 868 C CA . GLU A 1 110 ? -6.390 4.893 6.074 1.00 93.81 110 GLU A CA 1
ATOM 869 C C . GLU A 1 110 ? -7.577 5.732 6.572 1.00 93.81 110 GLU A C 1
ATOM 871 O O . GLU A 1 110 ? -7.485 6.950 6.714 1.00 93.81 110 GLU A O 1
ATOM 876 N N . VAL A 1 111 ? -8.706 5.068 6.798 1.00 94.75 111 VAL A N 1
ATOM 877 C CA . VAL A 1 111 ? -9.990 5.634 7.233 1.00 94.75 111 VAL A CA 1
ATOM 878 C C . VAL A 1 111 ? -10.482 4.968 8.525 1.00 94.75 111 VAL A C 1
ATOM 880 O O . VAL A 1 111 ? -11.674 4.990 8.815 1.00 94.75 111 VAL A O 1
ATOM 883 N N . THR A 1 112 ? -9.571 4.372 9.301 1.00 95.19 112 THR A N 1
ATOM 884 C CA . THR A 1 112 ? -9.860 3.651 10.553 1.00 95.19 112 THR A CA 1
ATOM 885 C C . THR A 1 112 ? -10.642 4.511 11.541 1.00 95.19 112 THR A C 1
ATOM 887 O O . THR A 1 112 ? -11.757 4.146 11.897 1.00 95.19 112 THR A O 1
ATOM 890 N N . GLU A 1 113 ? -10.135 5.702 11.876 1.00 93.50 113 GLU A N 1
ATOM 891 C CA . GLU A 1 113 ? -10.789 6.629 12.814 1.00 93.50 113 GLU A CA 1
ATOM 892 C C . GLU A 1 113 ? -12.214 6.995 12.368 1.00 93.50 113 GLU A C 1
ATOM 894 O O . GLU A 1 113 ? -13.139 7.054 13.180 1.00 93.50 113 GLU A O 1
ATOM 899 N N . LEU A 1 114 ? -12.420 7.189 11.060 1.00 92.62 114 LEU A N 1
ATOM 900 C CA . LEU A 1 114 ? -13.736 7.483 10.493 1.00 92.62 114 LEU A CA 1
ATOM 901 C C . LEU A 1 114 ? -14.698 6.299 10.658 1.00 92.62 114 LEU A C 1
ATOM 903 O O . LEU A 1 114 ? -15.855 6.496 11.033 1.00 92.62 114 LEU A O 1
ATOM 907 N N . VAL A 1 115 ? -14.235 5.079 10.370 1.00 94.69 115 VAL A N 1
ATOM 908 C CA . VAL A 1 115 ? -15.041 3.858 10.496 1.00 94.69 115 VAL A CA 1
ATOM 909 C C . VAL A 1 115 ? -15.386 3.585 11.959 1.00 94.69 115 VAL A C 1
ATOM 911 O O . VAL A 1 115 ? -16.549 3.324 12.262 1.00 94.69 115 VAL A O 1
ATOM 914 N N . GLU A 1 116 ? -14.413 3.683 12.862 1.00 94.31 116 GLU A N 1
ATOM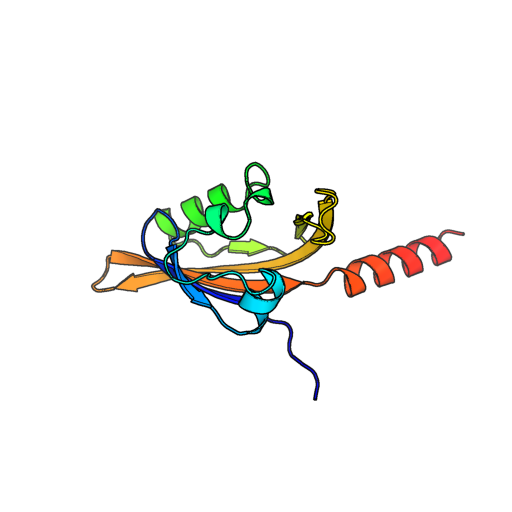 915 C CA . GLU A 1 116 ? -14.600 3.468 14.301 1.00 94.31 116 GLU A CA 1
ATOM 916 C C . GLU A 1 116 ? -15.553 4.501 14.904 1.00 94.31 116 GLU A C 1
ATOM 918 O O . GLU A 1 116 ? -16.515 4.132 15.577 1.00 94.31 116 GLU A O 1
ATOM 923 N N . THR A 1 117 ? -15.366 5.786 14.581 1.00 94.69 117 THR A N 1
ATOM 924 C CA . THR A 1 117 ? -16.267 6.858 15.032 1.00 94.69 117 THR A CA 1
ATOM 925 C C . THR A 1 117 ? -17.694 6.618 14.549 1.00 94.69 117 THR A C 1
ATOM 927 O O . THR A 1 117 ? -18.648 6.780 15.309 1.00 94.69 117 THR A O 1
ATOM 930 N N . ARG A 1 118 ? -17.865 6.212 13.283 1.00 94.31 118 ARG A N 1
ATOM 931 C CA . ARG A 1 118 ? -19.192 5.914 12.734 1.00 94.31 118 ARG A CA 1
ATOM 932 C C . ARG A 1 118 ? -19.850 4.739 13.461 1.00 94.31 118 ARG A C 1
ATOM 934 O O . ARG A 1 118 ? -21.019 4.854 13.811 1.00 94.31 118 ARG A O 1
ATOM 941 N N . ARG A 1 119 ? -19.110 3.657 13.722 1.00 93.81 119 ARG A N 1
ATOM 942 C CA . ARG A 1 119 ? -19.624 2.479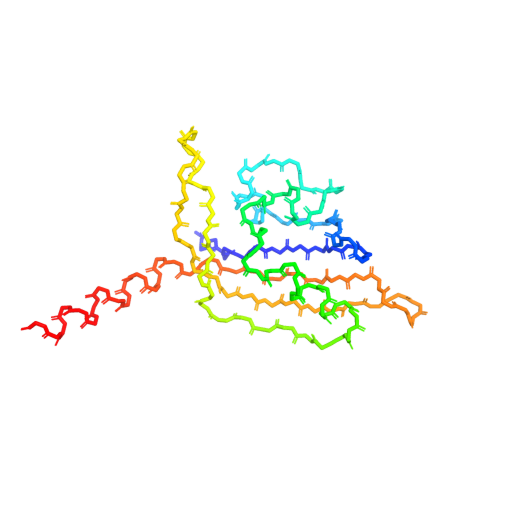 14.444 1.00 93.81 119 ARG A CA 1
ATOM 943 C C . ARG A 1 119 ? -20.034 2.813 15.876 1.00 93.81 119 ARG A C 1
ATOM 945 O O . ARG A 1 119 ? -21.147 2.483 16.262 1.00 93.81 119 ARG A O 1
ATOM 952 N N . ALA A 1 120 ? -19.209 3.557 16.612 1.00 93.81 120 ALA A N 1
ATOM 953 C CA . ALA A 1 120 ? -19.542 3.983 17.971 1.00 93.81 120 ALA A CA 1
ATOM 954 C C . ALA A 1 120 ? -20.839 4.817 18.016 1.00 93.81 120 ALA A C 1
ATOM 956 O O . ALA A 1 120 ? -21.682 4.630 18.889 1.00 93.81 120 ALA A O 1
ATOM 957 N N . LEU A 1 121 ? -21.042 5.713 17.041 1.00 94.69 121 LEU A N 1
ATOM 958 C CA . LEU A 1 121 ? -22.280 6.494 16.930 1.00 94.69 121 LEU A CA 1
ATOM 959 C C . LEU A 1 121 ? -23.507 5.642 16.579 1.00 94.69 121 LEU A C 1
ATOM 961 O O . LEU A 1 121 ? -24.620 5.991 16.970 1.00 94.69 121 LEU A O 1
ATOM 965 N N . GLU A 1 12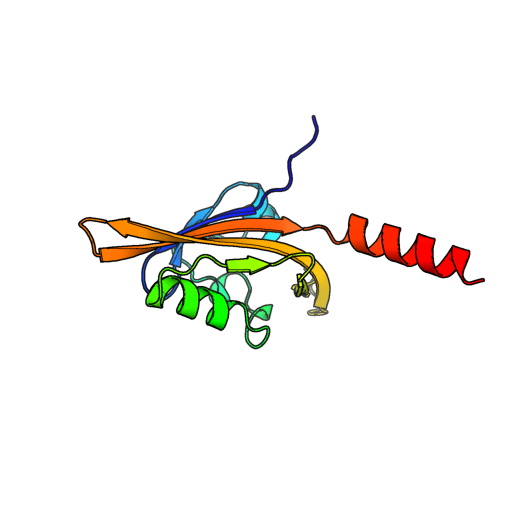2 ? -23.333 4.576 15.799 1.00 93.00 122 GLU A N 1
ATOM 966 C CA . GLU A 1 122 ? -24.405 3.634 15.466 1.00 93.00 122 GLU A CA 1
ATOM 967 C C . GLU A 1 122 ? -24.797 2.790 16.684 1.00 93.00 122 GLU A C 1
ATOM 969 O O . GLU A 1 122 ? -25.988 2.642 16.944 1.00 93.00 122 GLU A O 1
ATOM 974 N N . GLU A 1 123 ? -23.820 2.327 17.465 1.00 92.31 123 GLU A N 1
ATOM 975 C CA . GLU A 1 123 ? -24.033 1.571 18.705 1.00 92.31 123 GLU A CA 1
ATOM 976 C C . GLU A 1 123 ? -24.787 2.405 19.750 1.00 92.31 123 GLU A C 1
ATOM 978 O O . GLU A 1 123 ? -25.831 1.978 20.233 1.00 92.31 123 GLU A O 1
ATOM 983 N N . MET A 1 124 ? -24.366 3.652 19.995 1.00 89.62 124 MET A N 1
ATOM 984 C CA . MET A 1 124 ? -25.050 4.566 20.927 1.00 89.62 124 MET A CA 1
ATOM 985 C C . MET A 1 124 ? -26.492 4.913 20.527 1.00 89.62 124 MET A C 1
ATOM 987 O O . MET A 1 124 ? -27.252 5.416 21.347 1.00 89.62 124 MET A O 1
ATOM 991 N N . ARG A 1 125 ? -26.861 4.741 19.251 1.00 85.44 125 ARG A N 1
ATOM 992 C CA . ARG A 1 125 ? -28.233 4.972 18.763 1.00 85.44 125 ARG A CA 1
ATOM 993 C C . ARG A 1 125 ? -29.116 3.732 18.866 1.00 85.44 125 ARG A C 1
ATOM 995 O O . ARG A 1 125 ? -30.325 3.855 18.674 1.00 85.44 125 ARG A O 1
ATOM 1002 N N . GLN A 1 126 ? -28.516 2.560 19.051 1.00 75.75 126 GLN A N 1
ATOM 1003 C CA . GLN A 1 126 ? -29.223 1.291 19.213 1.00 75.75 126 GLN A CA 1
ATOM 1004 C C . GLN A 1 126 ? -29.461 0.928 20.687 1.00 75.75 126 GLN A C 1
ATOM 1006 O O . GLN A 1 126 ? -30.248 0.018 20.947 1.00 75.75 126 GLN A O 1
ATOM 1011 N N . GLU A 1 127 ? -28.836 1.654 21.618 1.00 58.34 127 GLU A N 1
ATOM 1012 C CA . GLU A 1 127 ? -29.141 1.672 23.060 1.00 58.34 127 GLU A CA 1
ATOM 1013 C C . GLU A 1 127 ? -30.211 2.719 23.414 1.00 58.34 127 GLU A C 1
ATOM 1015 O O . GLU A 1 127 ? -31.059 2.410 24.286 1.00 58.34 127 GLU A O 1
#